Protein AF-A0A3D3CCX1-F1 (afdb_monomer_lite)

Radius of gyration: 18.71 Å; chains: 1; bounding box: 33×27×51 Å

pLDDT: mean 86.9, std 4.92, range [66.0, 92.81]

Structure (mmCIF, N/CA/C/O backbone):
data_AF-A0A3D3CCX1-F1
#
_entry.id   AF-A0A3D3CCX1-F1
#
loop_
_atom_site.group_PDB
_atom_site.id
_atom_site.type_symbol
_atom_site.label_atom_id
_atom_site.label_alt_id
_atom_site.label_comp_id
_atom_site.label_asym_id
_atom_site.label_entity_id
_atom_site.label_seq_id
_atom_site.pdbx_PDB_ins_code
_atom_site.Cartn_x
_atom_site.Cartn_y
_atom_site.Cartn_z
_atom_site.occupancy
_atom_site.B_iso_or_equiv
_atom_site.auth_seq_id
_atom_site.auth_comp_id
_atom_site.auth_asym_id
_atom_site.auth_atom_id
_atom_site.pdbx_PDB_model_num
ATOM 1 N N . ARG A 1 1 ? 3.970 2.541 -11.241 1.00 66.00 1 ARG A N 1
ATOM 2 C CA . ARG A 1 1 ? 4.421 3.950 -11.077 1.00 66.00 1 ARG A CA 1
ATOM 3 C C . ARG A 1 1 ? 4.711 4.302 -9.619 1.00 66.00 1 ARG A C 1
ATOM 5 O O . ARG A 1 1 ? 5.766 4.867 -9.394 1.00 66.00 1 ARG A O 1
ATOM 12 N N . GLY A 1 2 ? 3.839 3.958 -8.659 1.00 77.62 2 GLY A N 1
ATOM 13 C CA . GLY A 1 2 ? 4.087 4.219 -7.230 1.00 77.62 2 GLY A CA 1
ATOM 14 C C . GLY A 1 2 ? 5.421 3.657 -6.723 1.00 77.62 2 GLY A C 1
ATOM 15 O O . GLY A 1 2 ? 6.227 4.423 -6.221 1.00 77.62 2 GLY A O 1
ATOM 16 N N . GLU A 1 3 ? 5.693 2.374 -6.981 1.00 79.88 3 GLU A N 1
ATOM 17 C CA . GLU A 1 3 ? 6.948 1.698 -6.595 1.00 79.88 3 GLU A CA 1
ATOM 18 C C . GLU A 1 3 ? 8.207 2.447 -7.059 1.00 79.88 3 GLU A C 1
ATOM 20 O O . GLU A 1 3 ? 9.061 2.772 -6.249 1.00 79.88 3 GLU A O 1
ATOM 25 N N . PHE A 1 4 ? 8.267 2.857 -8.329 1.00 83.62 4 PHE A N 1
ATOM 26 C CA . PHE A 1 4 ? 9.395 3.632 -8.855 1.00 83.62 4 PHE A CA 1
ATOM 27 C C . PHE A 1 4 ? 9.632 4.953 -8.104 1.00 83.62 4 PHE A C 1
ATOM 29 O O . PHE A 1 4 ? 10.774 5.336 -7.854 1.00 83.62 4 PHE A O 1
ATOM 36 N N . LEU A 1 5 ? 8.568 5.676 -7.743 1.00 87.44 5 LEU A N 1
ATOM 37 C CA . LEU A 1 5 ? 8.709 6.910 -6.963 1.00 87.44 5 LEU A CA 1
ATOM 38 C C . LEU A 1 5 ? 9.131 6.617 -5.521 1.00 87.44 5 LEU A C 1
ATOM 40 O O . LEU A 1 5 ? 9.934 7.366 -4.969 1.00 87.44 5 LEU A O 1
ATOM 44 N N . THR A 1 6 ? 8.629 5.528 -4.935 1.00 85.62 6 THR A N 1
ATOM 45 C CA . THR A 1 6 ? 9.047 5.051 -3.613 1.00 85.62 6 THR A CA 1
ATOM 46 C C . THR A 1 6 ? 10.539 4.709 -3.601 1.00 85.62 6 THR A C 1
ATOM 48 O O . THR A 1 6 ? 11.267 5.223 -2.752 1.00 85.62 6 THR A O 1
ATOM 51 N N . ASP A 1 7 ? 11.019 3.945 -4.582 1.00 86.38 7 ASP A N 1
ATOM 52 C CA . ASP A 1 7 ? 12.420 3.521 -4.687 1.00 86.38 7 ASP A CA 1
ATOM 53 C C . ASP A 1 7 ? 13.362 4.697 -4.945 1.00 86.38 7 ASP A C 1
ATOM 55 O O . ASP A 1 7 ? 14.428 4.811 -4.338 1.00 86.38 7 ASP A O 1
ATOM 59 N N . THR A 1 8 ? 12.954 5.622 -5.816 1.00 88.88 8 THR A N 1
ATOM 60 C CA . THR A 1 8 ? 13.750 6.816 -6.133 1.00 88.88 8 THR A CA 1
ATOM 61 C C . THR A 1 8 ? 13.598 7.943 -5.115 1.00 88.88 8 THR A C 1
ATOM 63 O O . THR A 1 8 ? 14.168 9.017 -5.312 1.00 88.88 8 THR A O 1
ATOM 66 N N . ARG A 1 9 ? 12.837 7.732 -4.030 1.00 85.75 9 ARG A N 1
ATOM 67 C CA . ARG A 1 9 ? 12.523 8.755 -3.016 1.00 85.75 9 ARG A CA 1
ATOM 68 C C . ARG A 1 9 ? 12.007 10.063 -3.636 1.00 85.75 9 ARG A C 1
ATOM 70 O O . ARG A 1 9 ? 12.336 11.151 -3.176 1.00 85.75 9 ARG A O 1
ATOM 77 N N . GLY A 1 10 ? 11.236 9.952 -4.717 1.00 85.88 10 GLY A N 1
ATOM 78 C CA . GLY A 1 10 ? 10.678 11.085 -5.460 1.00 85.88 10 GLY A CA 1
ATOM 79 C C . GLY A 1 10 ? 11.658 11.843 -6.363 1.00 85.88 10 GLY A C 1
ATOM 80 O O . GLY A 1 10 ? 11.250 12.813 -6.994 1.00 85.88 10 GLY A O 1
ATOM 81 N N . LEU A 1 11 ? 12.921 11.419 -6.467 1.00 88.31 11 LEU A N 1
ATOM 82 C CA . LEU A 1 11 ? 13.927 12.074 -7.317 1.00 88.31 11 LEU A CA 1
ATOM 83 C C . LEU A 1 11 ? 13.942 11.541 -8.760 1.00 88.31 11 LEU A C 1
ATOM 85 O O . LEU A 1 11 ? 14.553 12.144 -9.641 1.00 88.31 11 LEU A O 1
ATOM 89 N N . GLY A 1 12 ? 13.299 10.400 -9.014 1.00 86.88 12 GLY A N 1
ATOM 90 C CA . GLY A 1 12 ? 13.261 9.765 -10.327 1.00 86.88 12 GLY A CA 1
ATOM 91 C C . GLY A 1 12 ? 12.211 10.370 -11.257 1.00 86.88 12 GLY A C 1
ATOM 92 O O . GLY A 1 12 ? 11.062 10.571 -10.871 1.00 86.88 12 GLY A O 1
ATOM 93 N N . ILE A 1 13 ? 12.574 10.566 -12.528 1.00 86.19 13 ILE A N 1
ATOM 94 C CA . ILE A 1 13 ? 11.650 10.985 -13.592 1.00 86.19 13 ILE A CA 1
ATOM 95 C C . ILE A 1 13 ? 11.379 9.790 -14.513 1.00 86.19 13 ILE A C 1
ATOM 97 O O . ILE A 1 13 ? 12.307 9.200 -15.061 1.00 86.19 13 ILE A O 1
ATOM 101 N N . MET A 1 14 ? 10.102 9.441 -14.709 1.00 88.06 14 MET A N 1
ATOM 102 C CA . MET A 1 14 ? 9.672 8.348 -15.592 1.00 88.06 14 MET A CA 1
ATOM 103 C C . MET A 1 14 ? 8.612 8.820 -16.588 1.00 88.06 14 MET A C 1
ATOM 105 O O . MET A 1 14 ? 7.486 9.163 -16.215 1.00 88.06 14 MET A O 1
ATOM 109 N N . THR A 1 15 ? 8.936 8.724 -17.876 1.00 87.69 15 THR A N 1
ATOM 110 C CA . THR A 1 15 ? 7.990 8.917 -18.979 1.00 87.69 15 THR A CA 1
ATOM 111 C C . THR A 1 15 ? 7.724 7.594 -19.689 1.00 87.69 15 THR A C 1
ATOM 113 O O . THR A 1 15 ? 8.595 6.734 -19.776 1.00 87.69 15 THR A O 1
ATOM 116 N N . SER A 1 16 ? 6.499 7.408 -20.167 1.00 88.25 16 SER A N 1
ATOM 117 C CA . SER A 1 16 ? 6.075 6.196 -20.865 1.00 88.25 16 SER A CA 1
ATOM 118 C C . SER A 1 16 ? 5.398 6.601 -22.164 1.00 88.25 16 SER A C 1
ATOM 120 O O . SER A 1 16 ? 4.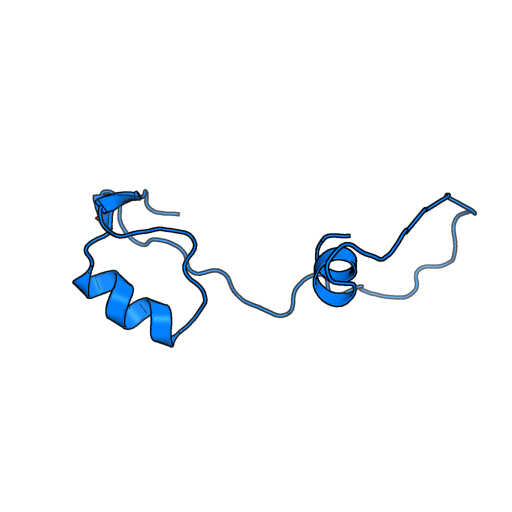450 7.386 -22.126 1.00 88.25 16 SER A O 1
ATOM 122 N N . ARG A 1 17 ? 5.842 6.048 -23.292 1.00 92.19 17 ARG A N 1
ATOM 123 C CA . ARG A 1 17 ? 5.214 6.247 -24.600 1.00 92.19 17 ARG A CA 1
ATOM 124 C C . ARG A 1 17 ? 4.954 4.891 -25.239 1.00 92.19 17 ARG A C 1
ATOM 126 O O . ARG A 1 17 ? 5.807 4.013 -25.185 1.00 92.19 17 ARG A O 1
ATOM 133 N N . PHE A 1 18 ? 3.769 4.729 -25.814 1.00 92.62 18 PHE A N 1
ATOM 134 C CA . PHE A 1 18 ? 3.395 3.515 -26.527 1.00 92.62 18 PHE A CA 1
ATOM 135 C C . PHE A 1 18 ? 4.200 3.389 -27.829 1.00 92.62 18 PHE A C 1
ATOM 137 O O . PHE A 1 18 ? 4.270 4.347 -28.600 1.00 92.62 18 PHE A O 1
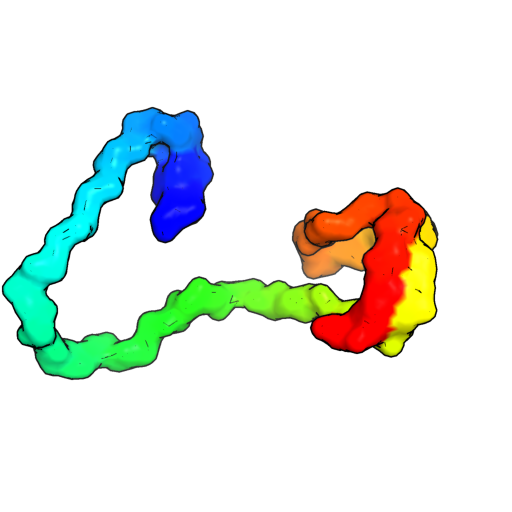ATOM 144 N N . THR A 1 19 ? 4.796 2.217 -28.060 1.00 90.88 19 THR A N 1
ATOM 145 C CA . THR A 1 19 ? 5.636 1.942 -29.241 1.00 90.88 19 THR A CA 1
ATOM 146 C C . THR A 1 19 ? 4.946 1.018 -30.245 1.00 90.88 19 THR A C 1
ATOM 148 O O . THR A 1 19 ? 5.160 1.160 -31.443 1.00 90.88 19 THR A O 1
ATOM 151 N N . GLY A 1 20 ? 4.099 0.097 -29.785 1.00 91.25 20 GLY A N 1
ATOM 152 C CA . GLY A 1 20 ? 3.407 -0.865 -30.639 1.00 91.25 20 GLY A CA 1
ATOM 153 C C . GLY A 1 20 ? 2.949 -2.094 -29.861 1.00 91.25 20 GLY A C 1
ATOM 154 O O . GLY A 1 20 ? 3.205 -2.218 -28.662 1.00 91.25 20 GLY A O 1
ATOM 155 N N . TYR A 1 21 ? 2.269 -2.999 -30.558 1.00 91.75 21 TYR A N 1
ATOM 156 C CA . TYR A 1 21 ? 1.871 -4.295 -30.015 1.00 91.75 21 TYR A CA 1
ATOM 157 C C . TYR A 1 21 ? 2.953 -5.343 -30.282 1.00 91.75 21 TYR A C 1
ATOM 159 O O . TYR A 1 21 ? 3.612 -5.317 -31.320 1.00 91.75 21 TYR A O 1
ATOM 167 N N . ALA A 1 22 ? 3.112 -6.271 -29.344 1.00 89.12 22 ALA A N 1
ATOM 168 C CA . ALA A 1 22 ? 4.026 -7.402 -29.439 1.00 89.12 22 ALA A CA 1
ATOM 169 C C . ALA A 1 22 ? 3.255 -8.713 -29.201 1.00 89.12 22 ALA A C 1
ATOM 171 O O . ALA A 1 22 ? 2.157 -8.671 -28.634 1.00 89.12 22 ALA A O 1
ATOM 172 N N . PRO A 1 23 ? 3.804 -9.871 -29.620 1.00 91.38 23 PRO A N 1
ATOM 173 C CA . PRO A 1 23 ? 3.257 -11.172 -29.256 1.00 91.38 23 PRO A CA 1
ATOM 174 C C . PRO A 1 23 ? 3.103 -11.302 -27.739 1.00 91.38 23 PRO A C 1
ATOM 176 O O . PRO A 1 23 ? 3.845 -10.688 -26.975 1.00 91.38 23 PRO A O 1
ATOM 179 N N . TRP A 1 24 ? 2.136 -12.103 -27.300 1.00 88.62 24 TRP A N 1
ATOM 180 C CA . TRP A 1 24 ? 1.874 -12.300 -25.879 1.00 88.62 24 TRP A CA 1
ATOM 181 C C . TRP A 1 24 ? 3.083 -12.940 -25.177 1.00 88.62 24 TRP A C 1
ATOM 183 O O . TRP A 1 24 ? 3.572 -13.984 -25.602 1.00 88.62 24 TRP A O 1
ATOM 193 N N . LEU A 1 25 ? 3.558 -12.301 -24.105 1.00 85.75 25 LEU A N 1
ATOM 194 C CA . LEU A 1 25 ? 4.772 -12.684 -23.369 1.00 85.75 25 LEU A CA 1
ATOM 195 C C . LEU A 1 25 ? 4.478 -13.452 -22.068 1.00 85.75 25 LEU A C 1
ATOM 197 O O . LEU A 1 25 ? 5.356 -13.585 -21.220 1.00 85.75 25 LEU A O 1
ATOM 201 N N . GLY A 1 26 ? 3.255 -13.959 -21.902 1.00 88.31 26 GLY A N 1
ATOM 202 C CA . GLY A 1 26 ? 2.821 -14.631 -20.681 1.00 88.31 26 GLY A CA 1
ATOM 203 C C . GLY A 1 26 ? 2.076 -13.712 -19.713 1.00 88.31 26 GLY A C 1
ATOM 204 O O . GLY A 1 26 ? 1.676 -12.592 -20.045 1.00 88.31 26 GLY A O 1
ATOM 205 N N . GLU A 1 27 ? 1.852 -14.221 -18.506 1.00 83.69 27 GLU A N 1
ATOM 206 C CA . GLU A 1 27 ? 1.101 -13.529 -17.466 1.00 83.69 27 GLU A CA 1
ATOM 207 C C . GLU A 1 27 ? 2.034 -12.659 -16.616 1.00 83.69 27 GLU A C 1
ATOM 209 O O . GLU A 1 27 ? 2.995 -13.134 -16.010 1.00 83.69 27 GLU A O 1
ATOM 214 N N . ILE A 1 28 ? 1.756 -11.358 -16.579 1.00 81.75 28 ILE A N 1
ATOM 215 C CA . ILE A 1 28 ? 2.490 -10.419 -15.734 1.00 81.75 28 ILE A CA 1
ATOM 216 C C . ILE A 1 28 ? 1.797 -10.409 -14.374 1.00 81.75 28 ILE A C 1
ATOM 218 O O . ILE A 1 28 ? 0.713 -9.840 -14.230 1.00 81.75 28 ILE A O 1
ATOM 222 N N . SER A 1 29 ? 2.419 -11.034 -13.372 1.00 76.50 29 SER A N 1
ATOM 223 C CA . SER A 1 29 ? 1.902 -10.998 -12.002 1.00 76.50 29 SER A CA 1
ATOM 224 C C . SER A 1 29 ? 1.947 -9.567 -11.468 1.00 76.50 29 SER A C 1
ATOM 226 O O . SER A 1 29 ? 3.015 -8.975 -11.317 1.00 76.50 29 SER A O 1
ATOM 228 N N . SER A 1 30 ? 0.774 -8.992 -11.207 1.00 74.00 30 SER A N 1
ATOM 229 C CA . SER A 1 30 ? 0.641 -7.599 -10.774 1.00 74.00 30 SER A CA 1
ATOM 230 C C . SER A 1 30 ? 0.790 -7.418 -9.262 1.00 74.00 30 SER A C 1
ATOM 232 O O . SER A 1 30 ? 1.004 -6.296 -8.800 1.00 74.00 30 SER A O 1
ATOM 234 N N . ARG A 1 31 ? 0.663 -8.498 -8.471 1.00 73.69 31 ARG A N 1
ATOM 235 C CA . ARG A 1 31 ? 0.636 -8.424 -7.004 1.00 73.69 31 ARG A CA 1
ATOM 236 C C . ARG A 1 31 ? 1.171 -9.697 -6.350 1.00 73.69 31 ARG A C 1
ATOM 238 O O . ARG A 1 31 ? 0.705 -10.789 -6.640 1.00 73.69 31 ARG A O 1
ATOM 245 N N . ASN A 1 32 ? 2.084 -9.536 -5.389 1.00 75.44 32 ASN A N 1
ATOM 246 C CA . ASN A 1 32 ? 2.676 -10.644 -4.620 1.00 75.44 32 ASN A CA 1
ATOM 247 C C . ASN A 1 32 ? 2.104 -10.782 -3.186 1.00 75.44 32 ASN A C 1
ATOM 249 O O . ASN A 1 32 ? 2.594 -11.564 -2.380 1.00 75.44 32 ASN A O 1
ATOM 253 N N . ARG A 1 33 ? 1.105 -9.975 -2.804 1.00 82.31 33 ARG A N 1
ATOM 254 C CA . ARG A 1 33 ? 0.555 -9.944 -1.432 1.00 82.31 33 ARG A CA 1
ATOM 255 C C . ARG A 1 33 ? -0.966 -10.080 -1.422 1.00 82.31 33 ARG A C 1
ATOM 257 O O . ARG A 1 33 ? -1.634 -9.603 -2.336 1.00 82.31 33 ARG A O 1
ATOM 264 N N . GLY A 1 34 ? -1.514 -10.717 -0.388 1.00 83.81 34 GLY A N 1
ATOM 265 C CA . GLY A 1 34 ? -2.957 -10.777 -0.116 1.00 83.81 34 GLY A CA 1
ATOM 266 C C . GLY A 1 34 ? -3.517 -9.450 0.415 1.00 83.81 34 GLY A C 1
ATOM 267 O O . GLY A 1 34 ? -2.755 -8.540 0.732 1.00 83.81 34 GLY A O 1
ATOM 268 N N . SER A 1 35 ? -4.845 -9.340 0.485 1.00 87.62 35 SER A N 1
ATOM 269 C CA . SER A 1 35 ? -5.541 -8.227 1.148 1.00 87.62 35 SER A CA 1
ATOM 270 C C . SER A 1 35 ? -6.117 -8.719 2.475 1.00 87.62 35 SER A C 1
ATOM 272 O O . SER A 1 35 ? -6.584 -9.854 2.543 1.00 87.62 35 SER A O 1
ATOM 274 N N . LEU A 1 36 ? -6.094 -7.876 3.510 1.00 88.38 36 LEU A N 1
ATOM 275 C CA . LEU A 1 36 ? -6.886 -8.089 4.722 1.00 88.38 36 LEU A CA 1
ATOM 276 C C . LEU A 1 36 ? -8.281 -7.501 4.472 1.00 88.38 36 LEU A C 1
ATOM 278 O O . LEU A 1 36 ? -8.383 -6.356 4.041 1.00 88.38 36 LEU A O 1
ATOM 282 N N . VAL A 1 37 ? -9.316 -8.308 4.688 1.00 90.00 37 VAL A N 1
ATOM 283 C CA . VAL A 1 37 ? -10.729 -8.019 4.383 1.00 90.00 37 VAL A CA 1
ATOM 284 C C . VAL A 1 37 ? -11.487 -8.019 5.707 1.00 90.00 37 VAL A C 1
ATOM 286 O O . VAL A 1 37 ? -11.232 -8.892 6.544 1.00 90.00 37 VAL A O 1
ATOM 289 N N . SER A 1 38 ? -12.370 -7.045 5.931 1.00 89.31 38 SER A N 1
ATOM 290 C CA . SER A 1 38 ? -13.113 -6.983 7.192 1.00 89.31 38 SER A CA 1
ATOM 291 C C . SER A 1 38 ? -14.210 -8.040 7.198 1.00 89.31 38 SER A C 1
ATOM 293 O O . SER A 1 38 ? -14.933 -8.204 6.216 1.00 89.31 38 SER A O 1
ATOM 295 N N . MET A 1 39 ? -14.357 -8.754 8.314 1.00 88.44 39 MET A N 1
ATOM 296 C CA . MET A 1 39 ? -15.427 -9.745 8.466 1.00 88.44 39 MET A CA 1
ATOM 297 C C . MET A 1 39 ? -16.736 -9.140 8.978 1.00 88.44 3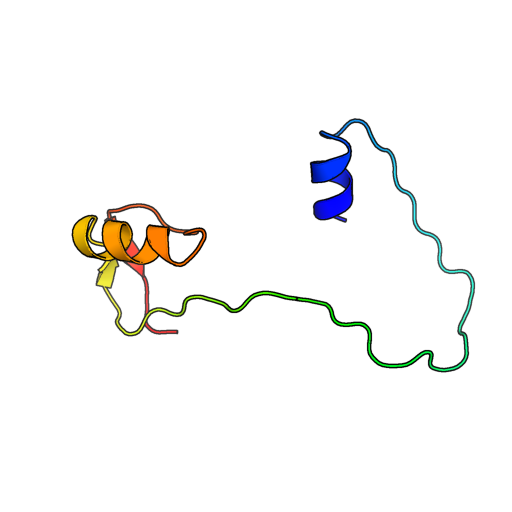9 MET A C 1
ATOM 299 O O . MET A 1 39 ? -17.784 -9.747 8.785 1.00 88.44 39 MET A O 1
ATOM 303 N N . ASP A 1 40 ? -16.685 -7.971 9.617 1.00 86.81 40 ASP A N 1
ATOM 304 C CA . ASP A 1 40 ? -17.853 -7.340 10.233 1.00 86.81 40 ASP A CA 1
ATOM 305 C C . ASP A 1 40 ? -17.890 -5.829 9.959 1.00 86.81 40 ASP A C 1
ATOM 307 O O . ASP A 1 40 ? -16.898 -5.227 9.532 1.00 86.81 40 ASP A O 1
ATOM 311 N N . THR A 1 41 ? -19.057 -5.227 10.176 1.00 89.44 41 THR A N 1
ATOM 312 C CA . THR A 1 41 ? -19.306 -3.793 10.014 1.00 89.44 41 THR A CA 1
ATOM 313 C C . THR A 1 41 ? -19.372 -3.123 11.376 1.00 89.44 41 THR A C 1
ATOM 315 O O . THR A 1 41 ? -20.209 -3.469 12.204 1.00 89.44 41 THR A O 1
ATOM 318 N N . GLY A 1 42 ? -18.508 -2.142 11.611 1.00 88.06 42 GLY A N 1
ATOM 319 C CA . GLY A 1 42 ? -18.412 -1.477 12.902 1.00 88.06 42 GLY A CA 1
ATOM 320 C C . GLY A 1 42 ? -17.158 -0.628 13.038 1.00 88.06 42 GLY A C 1
ATOM 321 O O . GLY A 1 42 ? -16.476 -0.326 12.064 1.00 88.06 42 GLY A O 1
ATOM 322 N N . GLU A 1 43 ? -16.863 -0.230 14.267 1.00 89.25 43 GLU A N 1
ATOM 323 C CA . GLU A 1 43 ? -15.688 0.570 14.597 1.00 89.25 43 GLU A CA 1
ATOM 324 C C . GLU A 1 43 ? -14.450 -0.322 14.785 1.00 89.25 43 GLU A C 1
ATOM 326 O O . GLU A 1 43 ? -14.488 -1.322 15.508 1.00 89.25 43 GLU A O 1
ATOM 331 N N . ALA A 1 44 ? -13.331 0.040 14.155 1.00 89.19 44 ALA A N 1
ATOM 332 C CA . ALA A 1 44 ? -12.075 -0.685 14.292 1.00 89.19 44 ALA A CA 1
ATOM 333 C C . ALA A 1 44 ? -11.442 -0.442 15.675 1.00 89.19 44 ALA A C 1
ATOM 335 O O . ALA A 1 44 ? -10.846 0.605 15.938 1.00 89.19 44 ALA A O 1
ATOM 336 N N . THR A 1 45 ? -11.538 -1.423 16.576 1.00 88.56 45 THR A N 1
ATOM 337 C CA . THR A 1 45 ? -10.959 -1.297 17.924 1.00 88.56 45 THR A CA 1
ATOM 338 C C . THR A 1 45 ? -9.438 -1.481 17.917 1.00 88.56 45 THR A C 1
ATOM 340 O O . THR A 1 45 ? -8.905 -2.372 17.249 1.00 88.56 45 THR A O 1
ATOM 343 N N . SER A 1 46 ? -8.714 -0.690 18.722 1.00 87.88 46 SER A N 1
ATOM 344 C CA . SER A 1 46 ? -7.244 -0.772 18.831 1.00 87.88 46 SER A CA 1
ATOM 345 C C . SER A 1 46 ? -6.744 -2.184 19.149 1.00 87.88 46 SER A C 1
ATOM 347 O O . SER A 1 46 ? -5.724 -2.611 18.619 1.00 87.88 46 SER A O 1
ATOM 349 N N . TYR A 1 47 ? -7.486 -2.927 19.976 1.00 87.69 47 TYR A N 1
ATOM 350 C CA . TYR A 1 47 ? -7.146 -4.295 20.374 1.00 87.69 47 TYR A CA 1
ATOM 351 C C . TYR A 1 47 ? -7.139 -5.277 19.190 1.00 87.69 47 TYR A C 1
ATOM 353 O O . TYR A 1 47 ? -6.266 -6.141 19.077 1.00 87.69 47 TYR A O 1
ATOM 361 N N . GLN A 1 48 ? -8.099 -5.139 18.273 1.00 85.31 48 GLN A N 1
ATOM 362 C CA . GLN A 1 48 ? -8.146 -5.955 17.060 1.00 85.31 48 GLN A CA 1
ATOM 363 C C . GLN A 1 48 ? -7.018 -5.561 16.098 1.00 85.31 48 GLN A C 1
ATOM 365 O O . GLN A 1 48 ? -6.348 -6.435 15.543 1.00 85.31 48 GLN A O 1
ATOM 370 N N . LEU A 1 49 ? -6.758 -4.257 15.945 1.00 88.81 49 LEU A N 1
ATOM 371 C CA . LEU A 1 49 ? -5.704 -3.745 15.066 1.00 88.81 49 LEU A CA 1
ATOM 372 C C . LEU A 1 49 ? -4.297 -4.148 15.529 1.00 88.81 49 LEU A C 1
ATOM 374 O O . LEU A 1 49 ? -3.464 -4.490 14.692 1.00 88.81 49 LEU A O 1
ATOM 378 N N . GLU A 1 50 ? -4.038 -4.202 16.839 1.00 90.00 50 GLU A N 1
ATOM 379 C CA . GLU A 1 50 ? -2.734 -4.592 17.396 1.00 90.00 50 GLU A CA 1
ATOM 380 C C . GLU A 1 50 ? -2.317 -6.017 16.997 1.00 90.00 50 GLU A C 1
ATOM 382 O O . GLU A 1 50 ? -1.149 -6.284 16.699 1.00 90.00 50 GLU A O 1
ATOM 387 N N . ASN A 1 51 ? -3.281 -6.933 16.926 1.00 88.56 51 ASN A N 1
ATOM 388 C CA . ASN A 1 51 ? -3.038 -8.300 16.477 1.00 88.56 51 ASN A CA 1
ATOM 389 C C . ASN A 1 51 ? -2.885 -8.386 14.948 1.00 88.56 51 ASN A C 1
ATOM 391 O O . ASN A 1 51 ? -2.112 -9.199 14.436 1.00 88.56 51 ASN A O 1
ATOM 395 N N . LEU A 1 52 ? -3.616 -7.552 14.202 1.00 88.81 52 LEU A N 1
ATOM 396 C CA . LEU A 1 52 ? -3.615 -7.566 12.738 1.00 88.81 52 LEU A CA 1
ATOM 397 C C . LEU A 1 52 ? -2.364 -6.913 12.132 1.00 88.81 52 LEU A C 1
ATOM 399 O O . LEU A 1 52 ? -1.857 -7.419 11.131 1.00 88.81 52 LEU A O 1
ATOM 403 N N . GLN A 1 53 ? -1.810 -5.864 12.751 1.00 89.50 53 GLN A N 1
ATOM 404 C CA . GLN A 1 53 ? -0.582 -5.204 12.273 1.00 89.50 53 GLN A CA 1
ATOM 405 C C . GLN A 1 53 ? 0.647 -6.128 12.267 1.00 89.50 53 GLN A C 1
ATOM 407 O O . GLN A 1 53 ? 1.581 -5.915 11.501 1.00 89.50 53 GLN A O 1
ATOM 412 N N . GLN A 1 54 ? 0.655 -7.193 13.078 1.00 88.12 54 GLN A N 1
ATOM 413 C CA . GLN A 1 54 ? 1.728 -8.197 13.046 1.00 88.12 54 GLN A CA 1
ATOM 414 C C 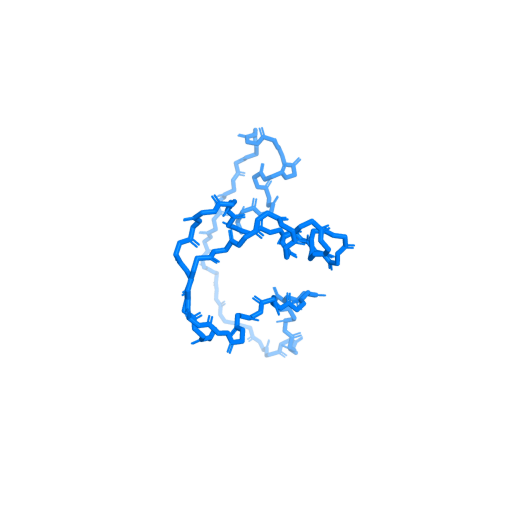. GLN A 1 54 ? 1.681 -9.064 11.777 1.00 88.12 54 GLN A C 1
ATOM 416 O O . GLN A 1 54 ? 2.672 -9.694 11.414 1.00 88.12 54 GLN A O 1
ATOM 421 N N . ARG A 1 55 ? 0.527 -9.116 11.101 1.00 87.12 55 ARG A N 1
ATOM 422 C CA . ARG A 1 55 ? 0.274 -9.962 9.925 1.00 87.12 55 ARG A CA 1
ATOM 423 C C . ARG A 1 55 ? 0.357 -9.198 8.605 1.00 87.12 55 ARG A C 1
ATOM 425 O O . ARG A 1 55 ? 0.389 -9.823 7.547 1.00 87.12 55 ARG A O 1
ATOM 432 N N . GLY A 1 56 ? 0.381 -7.868 8.641 1.00 86.31 56 GLY A N 1
ATOM 433 C CA . GLY A 1 56 ? 0.412 -7.040 7.443 1.00 86.31 56 GLY A CA 1
ATOM 434 C C . GLY A 1 56 ? 0.402 -5.547 7.746 1.00 86.31 56 GLY A C 1
ATOM 435 O O . GLY A 1 56 ? 0.343 -5.121 8.893 1.00 86.31 56 GLY A O 1
ATOM 436 N N . VAL A 1 57 ? 0.455 -4.746 6.685 1.00 89.00 57 VAL A N 1
ATOM 437 C CA . VAL A 1 57 ? 0.349 -3.288 6.787 1.00 89.00 57 VAL A CA 1
ATOM 438 C C . VAL A 1 57 ? -1.128 -2.912 6.818 1.00 89.00 57 VAL A C 1
ATOM 440 O O . VAL A 1 57 ? -1.872 -3.272 5.905 1.00 89.00 57 VAL A O 1
ATOM 443 N N . LEU A 1 58 ? -1.541 -2.208 7.868 1.00 92.12 58 LEU A N 1
ATOM 444 C CA . LEU A 1 58 ? -2.907 -1.715 8.014 1.00 92.12 58 LEU A CA 1
ATOM 445 C C . LEU A 1 58 ? -3.108 -0.431 7.203 1.00 92.12 58 LEU A C 1
ATOM 447 O O . LEU A 1 58 ? -2.200 0.391 7.090 1.00 92.12 58 LEU A O 1
ATOM 451 N N . PHE A 1 59 ? -4.314 -0.258 6.662 1.00 90.62 59 PHE A N 1
ATOM 452 C CA . PHE A 1 59 ? -4.733 0.966 5.963 1.00 90.62 59 PHE A CA 1
ATOM 453 C C . PHE A 1 59 ? -5.665 1.853 6.796 1.00 90.62 59 PHE A C 1
ATOM 455 O O . PHE A 1 59 ? -5.997 2.950 6.361 1.00 90.62 59 PHE A O 1
ATOM 462 N N . ILE A 1 60 ? -6.079 1.369 7.967 1.00 90.62 60 ILE A N 1
ATOM 463 C CA . ILE A 1 60 ? -7.029 2.013 8.874 1.00 90.62 60 ILE A CA 1
ATOM 464 C C . ILE A 1 60 ? -6.375 2.258 10.231 1.00 90.62 60 ILE A C 1
ATOM 466 O O . ILE A 1 60 ? -5.455 1.538 10.631 1.00 90.62 60 ILE A O 1
ATOM 470 N N . SER A 1 61 ? -6.870 3.267 10.930 1.00 89.81 61 SER A N 1
ATOM 471 C CA . SER A 1 61 ? -6.505 3.622 12.296 1.00 89.81 61 SER A CA 1
ATOM 472 C C . SER A 1 61 ? -7.579 3.156 13.285 1.00 89.81 61 SER A C 1
ATOM 474 O O . SER A 1 61 ? -8.693 2.810 12.882 1.00 89.81 61 SER A O 1
ATOM 476 N N . PRO A 1 62 ? -7.275 3.122 14.595 1.00 89.81 62 PRO A N 1
ATOM 477 C CA . PRO A 1 62 ? -8.304 2.901 15.598 1.00 89.81 62 PRO A CA 1
ATOM 478 C C . PRO A 1 62 ? -9.439 3.916 15.471 1.00 89.81 62 PRO A C 1
ATOM 480 O O . PRO A 1 62 ? -9.179 5.082 15.189 1.00 89.81 62 PRO A O 1
ATOM 483 N N . MET A 1 63 ? -10.664 3.472 15.746 1.00 89.38 63 MET A N 1
ATOM 484 C CA . MET A 1 63 ? -11.909 4.245 15.622 1.00 89.38 63 MET A CA 1
ATOM 485 C C . MET A 1 63 ? -12.389 4.498 14.185 1.00 89.38 63 MET A C 1
ATOM 487 O O . MET A 1 63 ? -13.448 5.094 13.988 1.00 89.38 63 MET A O 1
ATOM 491 N N . ASP A 1 64 ? -11.670 4.010 13.169 1.00 90.38 64 ASP A N 1
ATOM 492 C CA . ASP A 1 64 ? -12.165 4.077 11.796 1.00 90.38 64 ASP A CA 1
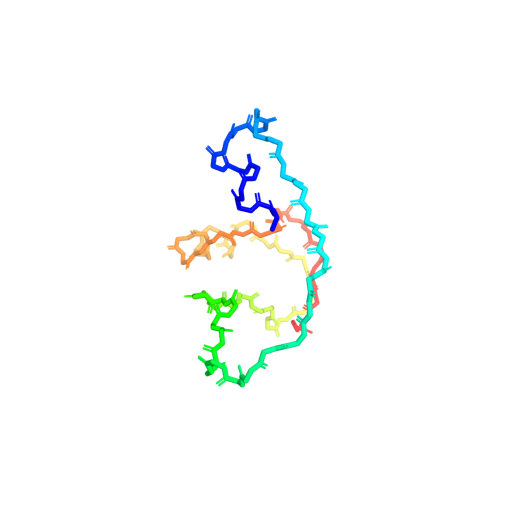ATOM 493 C C . ASP A 1 64 ? -13.373 3.148 11.618 1.00 90.38 64 ASP A C 1
ATOM 495 O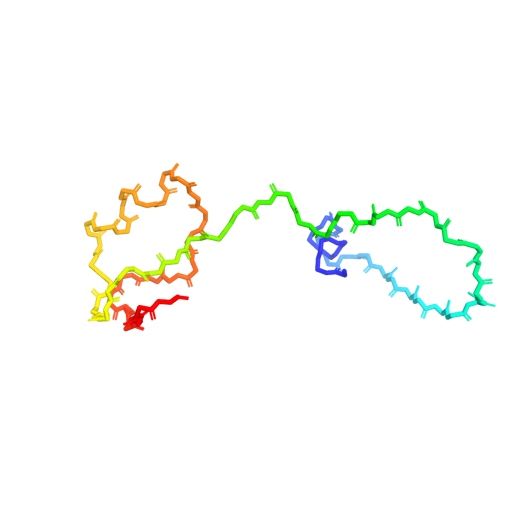 O . ASP A 1 64 ? -13.365 1.979 12.017 1.00 90.38 64 ASP A O 1
ATOM 499 N N . MET A 1 65 ? -14.421 3.673 10.986 1.00 90.12 65 MET A N 1
ATOM 500 C CA . MET A 1 65 ? -15.615 2.909 10.637 1.00 90.12 65 MET A CA 1
ATOM 501 C C . MET A 1 65 ? -15.314 2.004 9.440 1.00 90.12 65 MET A C 1
ATOM 503 O O . MET A 1 65 ? -14.998 2.485 8.350 1.00 90.12 65 MET A O 1
ATOM 507 N N . VAL A 1 66 ? -15.453 0.696 9.631 1.00 90.88 66 VAL A N 1
ATOM 508 C CA . VAL A 1 66 ? -15.270 -0.327 8.598 1.00 90.88 66 VAL A CA 1
ATOM 509 C C . VAL A 1 66 ? -16.579 -1.048 8.302 1.00 90.88 66 VAL A C 1
ATOM 511 O O . VAL A 1 66 ? -17.509 -1.058 9.108 1.00 90.88 66 VAL A O 1
ATOM 514 N N . TYR A 1 67 ? -16.651 -1.667 7.130 1.00 92.81 67 TYR A N 1
ATOM 515 C CA . TYR A 1 67 ? -17.760 -2.521 6.717 1.00 92.81 67 TYR A CA 1
ATOM 516 C C . TYR A 1 67 ? -17.233 -3.879 6.278 1.00 92.81 67 TYR A C 1
ATOM 518 O O . TYR A 1 67 ? -16.073 -3.989 5.889 1.00 92.81 67 TYR A O 1
ATOM 526 N N . ALA A 1 68 ? -18.080 -4.902 6.344 1.00 90.38 68 ALA A N 1
ATOM 527 C CA . ALA A 1 68 ? -17.718 -6.247 5.916 1.00 90.38 68 ALA A CA 1
ATOM 528 C C . ALA A 1 68 ? -17.493 -6.298 4.393 1.00 90.38 68 ALA A C 1
ATOM 530 O O . ALA A 1 68 ? -18.390 -5.941 3.624 1.00 90.38 68 ALA A O 1
ATOM 531 N N . GLY A 1 69 ? -16.311 -6.757 3.972 1.00 81.31 69 GLY A N 1
ATOM 532 C CA . GLY A 1 69 ? -15.848 -6.759 2.577 1.00 81.31 69 GLY A CA 1
ATOM 533 C C . GLY A 1 69 ? -14.423 -6.247 2.422 1.00 81.31 69 GLY A C 1
ATOM 534 O O . GLY A 1 69 ? -14.018 -6.096 1.248 1.00 81.31 69 GLY A O 1
#

Secondary structure (DSSP, 8-state):
-HHHHHHTTT---------------------SS-----SS-EE--HHHHHHHTTTS--S--TT-EE---

Sequence (69 aa):
RGEFLTDTRGLGIMTSRFTGYAPWLGEISSRNRGSLVSMDTGEATSYQLENLQQRGVLFISPMDMVYAG

Foldseek 3Di:
DVVVCVVVVNPDDDDDDDDDDDPDPDDDDPDDDDDDFDQAWAFAAPVNVVVVVVVHPDPDDGRDTDHGD